Protein AF-A0AAJ5EGS6-F1 (afdb_monomer_lite)

Structure (mmCIF, N/CA/C/O backbone):
data_AF-A0AAJ5EGS6-F1
#
_entry.id   AF-A0AAJ5EGS6-F1
#
loop_
_atom_site.group_PDB
_atom_site.id
_atom_site.type_symbol
_atom_site.label_atom_id
_atom_site.label_alt_id
_atom_site.label_comp_id
_atom_site.label_asym_id
_atom_site.label_entity_id
_atom_site.label_seq_id
_atom_site.pdbx_PDB_ins_code
_atom_site.Cartn_x
_atom_site.Cartn_y
_atom_site.Cartn_z
_atom_site.occupancy
_atom_site.B_iso_or_equiv
_atom_site.auth_seq_id
_atom_site.auth_comp_id
_atom_site.auth_asym_id
_atom_site.auth_atom_id
_atom_site.pdbx_PDB_model_num
ATOM 1 N N . MET A 1 1 ? 15.854 13.338 5.837 1.00 69.62 1 MET A N 1
ATOM 2 C CA . MET A 1 1 ? 15.035 12.174 6.251 1.00 69.62 1 MET A CA 1
ATOM 3 C C . MET A 1 1 ? 13.569 12.561 6.072 1.00 69.62 1 MET A C 1
ATOM 5 O O . MET A 1 1 ? 13.239 13.673 6.460 1.00 69.62 1 MET A O 1
ATOM 9 N N . MET A 1 2 ? 12.729 11.740 5.426 1.00 85.25 2 MET A N 1
ATOM 10 C CA . MET A 1 2 ? 11.315 12.098 5.184 1.00 85.25 2 MET A CA 1
ATOM 11 C C . MET A 1 2 ? 10.509 12.094 6.485 1.00 85.25 2 MET A C 1
ATOM 13 O O . MET A 1 2 ? 10.638 11.163 7.284 1.00 85.25 2 MET A O 1
ATOM 17 N N . ASN A 1 3 ? 9.626 13.072 6.667 1.00 93.56 3 ASN A N 1
ATOM 18 C CA . ASN A 1 3 ? 8.685 13.087 7.789 1.00 93.56 3 ASN A CA 1
ATOM 19 C C . ASN A 1 3 ? 7.504 12.117 7.566 1.00 93.56 3 ASN A C 1
ATOM 21 O O . ASN A 1 3 ? 7.264 11.636 6.457 1.00 93.56 3 ASN A O 1
ATOM 25 N N . ASP A 1 4 ? 6.726 11.847 8.616 1.00 93.06 4 ASP A N 1
ATOM 26 C CA . ASP A 1 4 ? 5.571 10.937 8.563 1.00 93.06 4 ASP A CA 1
ATOM 27 C C . ASP A 1 4 ? 4.559 11.284 7.464 1.00 93.06 4 ASP A C 1
ATOM 29 O O . ASP A 1 4 ? 4.000 10.401 6.814 1.00 93.06 4 ASP A O 1
ATOM 33 N N . LYS A 1 5 ? 4.298 12.576 7.242 1.00 93.56 5 LYS A N 1
ATOM 34 C CA . LYS A 1 5 ? 3.311 13.035 6.256 1.00 93.56 5 LYS A CA 1
ATOM 35 C C . LYS A 1 5 ? 3.783 12.740 4.834 1.00 93.56 5 LYS A C 1
ATOM 37 O O . LYS A 1 5 ? 2.980 12.332 3.994 1.00 93.56 5 LYS A O 1
ATOM 42 N N . GLU A 1 6 ? 5.067 12.930 4.565 1.00 94.38 6 GLU A N 1
ATOM 43 C CA . GLU A 1 6 ? 5.706 12.579 3.295 1.00 94.38 6 GLU A CA 1
ATOM 44 C C . GLU A 1 6 ? 5.696 11.070 3.071 1.00 94.38 6 GLU A C 1
ATOM 46 O O . GLU A 1 6 ? 5.301 10.618 1.997 1.00 94.38 6 GLU A O 1
ATOM 51 N N . GLN A 1 7 ? 6.018 10.289 4.103 1.00 95.44 7 GLN A N 1
ATOM 52 C CA . GLN A 1 7 ? 5.979 8.829 4.046 1.00 95.44 7 GLN A CA 1
ATOM 53 C C . GLN A 1 7 ? 4.568 8.301 3.755 1.00 95.44 7 GLN A C 1
ATOM 55 O O . GLN A 1 7 ? 4.385 7.481 2.857 1.00 95.44 7 GLN A O 1
ATOM 60 N N . VAL A 1 8 ? 3.540 8.826 4.428 1.00 95.75 8 VAL A N 1
ATOM 61 C CA . VAL A 1 8 ? 2.138 8.452 4.170 1.00 95.75 8 VAL A CA 1
ATOM 62 C C . VAL A 1 8 ? 1.714 8.798 2.741 1.00 95.75 8 VAL A C 1
ATOM 64 O O . VAL A 1 8 ? 1.006 8.011 2.101 1.00 95.75 8 VAL A O 1
ATOM 67 N N . ARG A 1 9 ? 2.136 9.957 2.218 1.00 93.94 9 ARG A N 1
ATOM 68 C CA . ARG A 1 9 ? 1.866 10.361 0.827 1.00 93.94 9 ARG A CA 1
ATOM 69 C C . ARG A 1 9 ? 2.549 9.427 -0.168 1.00 93.94 9 ARG A C 1
ATOM 71 O O . ARG A 1 9 ? 1.881 8.949 -1.084 1.00 93.94 9 ARG A O 1
ATOM 78 N N . LEU A 1 10 ? 3.832 9.133 0.042 1.00 93.94 10 LEU A N 1
ATOM 79 C CA . LEU A 1 10 ? 4.610 8.213 -0.785 1.00 93.94 10 LEU A CA 1
ATOM 80 C C . LEU A 1 10 ? 3.976 6.818 -0.802 1.00 93.94 10 LEU A C 1
ATOM 82 O O . LEU A 1 10 ? 3.667 6.303 -1.875 1.00 93.94 10 LEU A O 1
ATOM 86 N N . ALA A 1 11 ? 3.697 6.245 0.373 1.00 96.00 11 ALA A N 1
ATOM 87 C CA . ALA A 1 11 ? 3.032 4.951 0.488 1.00 96.00 11 ALA A CA 1
ATOM 88 C C . ALA A 1 11 ? 1.697 4.942 -0.258 1.00 96.00 11 ALA A C 1
ATOM 90 O O . ALA A 1 11 ? 1.450 4.051 -1.060 1.00 96.00 11 ALA A O 1
ATOM 91 N N . THR A 1 12 ? 0.852 5.956 -0.051 1.00 93.88 12 THR A N 1
ATOM 92 C CA . THR A 1 12 ? -0.461 6.039 -0.712 1.00 93.88 12 THR A CA 1
ATOM 93 C C . THR A 1 12 ? -0.329 6.069 -2.234 1.00 93.88 12 THR A C 1
ATOM 95 O O . THR A 1 12 ? -1.096 5.407 -2.928 1.00 93.88 12 THR A O 1
ATOM 98 N N . PHE A 1 13 ? 0.635 6.821 -2.763 1.00 90.81 13 PHE A N 1
ATOM 99 C CA . PHE A 1 13 ? 0.882 6.900 -4.201 1.00 90.81 13 PHE A CA 1
ATOM 100 C C . PHE A 1 13 ? 1.311 5.555 -4.794 1.00 90.81 13 PHE A C 1
ATOM 102 O O . PHE A 1 13 ? 0.824 5.169 -5.854 1.00 90.81 13 PHE A O 1
ATOM 109 N N . ILE A 1 14 ? 2.196 4.836 -4.104 1.00 92.56 14 ILE A N 1
ATOM 110 C CA . ILE A 1 14 ? 2.719 3.552 -4.575 1.00 92.56 14 ILE A CA 1
ATOM 111 C C . ILE A 1 14 ? 1.667 2.444 -4.418 1.00 92.56 14 ILE A C 1
ATOM 113 O O . ILE A 1 14 ? 1.425 1.700 -5.364 1.00 92.56 14 ILE A O 1
ATOM 117 N N . LEU A 1 15 ? 1.003 2.352 -3.261 1.00 95.19 15 LEU A N 1
ATOM 118 C CA . LEU A 1 15 ? 0.010 1.312 -2.953 1.00 95.19 15 LEU A CA 1
ATOM 119 C C . LEU A 1 15 ? -1.172 1.315 -3.924 1.00 95.19 15 LEU A C 1
ATOM 121 O O . LEU A 1 15 ? -1.690 0.257 -4.262 1.00 95.19 15 LEU A O 1
ATOM 125 N N . ARG A 1 16 ? -1.552 2.480 -4.456 1.00 92.06 16 ARG A N 1
ATOM 126 C CA . ARG A 1 16 ? -2.594 2.593 -5.492 1.00 92.06 16 ARG A CA 1
ATOM 127 C C . ARG A 1 16 ? -2.252 1.903 -6.817 1.00 92.06 16 ARG A C 1
ATOM 129 O O . ARG A 1 16 ? -3.102 1.858 -7.699 1.00 92.06 16 ARG A O 1
ATOM 136 N N . ARG A 1 17 ? -1.029 1.396 -6.980 1.00 90.25 17 ARG A N 1
ATOM 137 C CA . ARG A 1 17 ? -0.574 0.652 -8.164 1.00 90.25 17 ARG A CA 1
ATOM 138 C C . ARG A 1 17 ? -0.448 -0.841 -7.922 1.00 90.25 17 ARG A C 1
ATOM 140 O O . ARG A 1 17 ? 0.035 -1.537 -8.808 1.00 90.25 17 ARG A O 1
ATOM 147 N N . TRP A 1 18 ? -0.843 -1.332 -6.748 1.00 92.94 18 TRP A N 1
ATOM 148 C CA . TRP A 1 18 ? -0.621 -2.723 -6.363 1.00 92.94 18 TRP A CA 1
ATOM 149 C C . TRP A 1 18 ? -1.085 -3.695 -7.447 1.00 92.94 18 TRP A C 1
ATOM 151 O O . TRP A 1 18 ? -0.271 -4.444 -7.986 1.00 92.94 18 TRP A O 1
ATOM 161 N N . GLN A 1 19 ? -2.363 -3.644 -7.823 1.00 89.38 19 GLN A N 1
ATOM 162 C CA . GLN A 1 19 ? -2.903 -4.587 -8.799 1.00 89.38 19 GLN A CA 1
ATOM 163 C C . GLN A 1 19 ? -2.300 -4.389 -10.198 1.00 89.38 19 GLN A C 1
ATOM 165 O O . GLN A 1 19 ? -2.047 -5.362 -10.900 1.00 89.38 19 GLN A O 1
ATOM 170 N N . PHE A 1 20 ? -1.975 -3.149 -10.587 1.00 87.56 20 PHE A N 1
ATOM 171 C CA . PHE A 1 20 ? -1.246 -2.895 -11.832 1.00 87.56 20 PHE A CA 1
ATOM 172 C C . PHE A 1 20 ? 0.115 -3.600 -11.844 1.00 87.56 20 PHE A C 1
ATOM 174 O O . PHE A 1 20 ? 0.447 -4.272 -12.821 1.00 87.56 20 PHE A O 1
ATOM 181 N N . TYR A 1 21 ? 0.898 -3.471 -10.770 1.00 89.94 21 TYR A N 1
ATOM 182 C CA . TYR A 1 21 ? 2.187 -4.147 -10.654 1.00 89.94 21 TYR A CA 1
ATOM 183 C C . TYR A 1 21 ? 2.027 -5.663 -10.720 1.00 89.94 21 TYR A C 1
ATOM 185 O O . TYR A 1 21 ? 2.751 -6.302 -11.477 1.00 89.94 21 TYR A O 1
ATOM 193 N N . GLU A 1 22 ? 1.058 -6.228 -10.006 1.00 90.06 22 GLU A N 1
ATOM 194 C CA . GLU A 1 22 ? 0.820 -7.673 -9.994 1.00 90.06 22 GLU A CA 1
ATOM 195 C C . GLU A 1 22 ? 0.476 -8.217 -11.387 1.00 90.06 22 GLU A C 1
ATOM 197 O O . GLU A 1 22 ? 1.084 -9.184 -11.845 1.00 90.06 22 GLU A O 1
ATOM 202 N N . LEU A 1 23 ? -0.427 -7.547 -12.107 1.00 85.44 23 LEU A N 1
ATOM 203 C CA . LEU A 1 23 ? -0.880 -7.981 -13.431 1.00 85.44 23 LEU A CA 1
ATOM 204 C C . LEU A 1 23 ? 0.175 -7.792 -14.535 1.00 85.44 23 LEU A C 1
ATOM 206 O O . LEU A 1 23 ? 0.126 -8.478 -15.562 1.00 85.44 23 LEU A O 1
ATOM 210 N N . ASN A 1 24 ? 1.118 -6.858 -14.356 1.00 83.31 24 ASN A N 1
ATOM 211 C CA . ASN A 1 24 ? 1.979 -6.394 -15.447 1.00 83.31 24 ASN A CA 1
ATOM 212 C C . ASN A 1 24 ? 3.482 -6.577 -15.229 1.00 83.31 24 ASN A C 1
ATOM 214 O O . ASN A 1 24 ? 4.218 -6.435 -16.204 1.00 83.31 24 ASN A O 1
ATOM 218 N N . ILE A 1 25 ? 3.974 -6.908 -14.029 1.00 85.88 25 ILE A N 1
ATOM 219 C CA . ILE A 1 25 ? 5.422 -6.947 -13.723 1.00 85.88 25 ILE A CA 1
ATOM 220 C C . ILE A 1 25 ? 6.247 -7.764 -14.732 1.00 85.88 25 ILE A C 1
ATOM 222 O O . ILE A 1 25 ? 7.338 -7.348 -15.127 1.00 85.88 25 ILE A O 1
ATOM 226 N N . ASN A 1 26 ? 5.701 -8.877 -15.227 1.00 83.12 26 ASN A N 1
ATOM 227 C CA . ASN A 1 26 ? 6.364 -9.745 -16.206 1.00 83.12 26 ASN A CA 1
ATOM 228 C C . ASN A 1 26 ? 6.340 -9.189 -17.642 1.00 83.12 26 ASN A C 1
ATOM 230 O O . ASN A 1 26 ? 7.165 -9.575 -18.464 1.00 83.12 26 ASN A O 1
ATOM 234 N N . LYS A 1 27 ? 5.421 -8.266 -17.944 1.00 81.94 27 LYS A N 1
ATOM 235 C CA . LYS A 1 27 ? 5.247 -7.620 -19.256 1.00 81.94 27 LYS A CA 1
ATOM 236 C C . LYS A 1 27 ? 5.953 -6.259 -19.346 1.00 81.94 27 LYS A C 1
ATOM 238 O O . LYS A 1 27 ? 6.060 -5.690 -20.433 1.00 81.94 27 LYS A O 1
ATOM 243 N N . MET A 1 28 ? 6.432 -5.715 -18.222 1.00 81.19 28 MET A N 1
ATOM 244 C CA . MET A 1 28 ? 7.111 -4.417 -18.175 1.00 81.19 28 MET A CA 1
ATOM 245 C C . MET A 1 28 ? 8.455 -4.461 -18.909 1.00 81.19 28 MET A C 1
ATOM 247 O O . MET A 1 28 ? 9.412 -5.076 -18.443 1.00 81.19 28 MET A O 1
ATOM 251 N N . LYS A 1 29 ? 8.540 -3.738 -20.032 1.00 79.31 29 LYS A N 1
ATOM 252 C CA . LYS A 1 29 ? 9.786 -3.567 -20.802 1.00 79.31 29 LYS A CA 1
ATOM 253 C C . LYS A 1 29 ? 10.715 -2.502 -20.213 1.00 79.31 29 LYS A C 1
ATOM 255 O O . LYS A 1 29 ? 11.921 -2.542 -20.419 1.00 79.31 29 LYS A O 1
ATOM 260 N N . ASN A 1 30 ? 10.159 -1.530 -19.490 1.00 82.50 30 ASN A N 1
ATOM 261 C CA . ASN A 1 30 ? 10.938 -0.460 -18.883 1.00 82.50 30 ASN A CA 1
ATOM 262 C C . ASN A 1 30 ? 11.567 -0.941 -17.562 1.00 82.50 30 ASN A C 1
ATOM 264 O O . ASN A 1 30 ? 10.858 -1.204 -16.588 1.00 82.50 30 ASN A O 1
ATOM 268 N N . ASN A 1 31 ? 12.902 -1.005 -17.520 1.00 84.06 31 ASN A N 1
ATOM 269 C CA . ASN A 1 31 ? 13.659 -1.473 -16.353 1.00 84.06 31 ASN A CA 1
ATOM 270 C C . ASN A 1 31 ? 13.418 -0.639 -15.088 1.00 84.06 31 ASN A C 1
ATOM 272 O O . ASN A 1 31 ? 13.421 -1.190 -13.990 1.00 84.06 31 ASN A O 1
ATOM 276 N N . PHE A 1 32 ? 13.190 0.670 -15.218 1.00 85.06 32 PHE A N 1
ATOM 277 C CA . PHE A 1 32 ? 12.894 1.529 -14.074 1.00 85.06 32 PHE A CA 1
ATOM 278 C C . PHE A 1 32 ? 11.542 1.169 -13.448 1.00 85.06 32 PHE A C 1
ATOM 280 O O . PHE A 1 32 ? 11.471 0.959 -12.239 1.00 85.06 32 PHE A O 1
ATOM 287 N N . HIS A 1 33 ? 10.491 1.012 -14.256 1.00 82.94 33 HIS A N 1
ATOM 288 C CA . HIS A 1 33 ? 9.173 0.613 -13.752 1.00 82.94 33 HIS A CA 1
ATOM 289 C C . HIS A 1 33 ? 9.153 -0.819 -13.218 1.00 82.94 33 HIS A C 1
ATOM 291 O O . HIS A 1 33 ? 8.584 -1.062 -12.154 1.00 82.94 33 HIS A O 1
ATOM 297 N N . LYS A 1 34 ? 9.835 -1.752 -13.895 1.00 86.81 34 LYS A N 1
ATOM 298 C CA . LYS A 1 34 ? 9.980 -3.129 -13.406 1.00 86.81 34 LYS A CA 1
ATOM 299 C C . LYS A 1 34 ? 10.665 -3.155 -12.042 1.00 86.81 34 LYS A C 1
ATOM 301 O O . LYS A 1 34 ? 10.204 -3.836 -11.133 1.00 86.81 34 LYS A O 1
ATOM 306 N N . TRP A 1 35 ? 11.719 -2.363 -11.870 1.00 88.50 35 TRP A N 1
ATOM 307 C CA . TRP A 1 35 ? 12.398 -2.234 -10.588 1.00 88.50 35 TRP A CA 1
ATOM 308 C C . TRP A 1 35 ? 11.499 -1.610 -9.510 1.00 88.50 35 TRP A C 1
ATOM 310 O O . TRP A 1 35 ? 11.445 -2.143 -8.409 1.00 88.50 35 TRP A O 1
ATOM 320 N N . GLN A 1 36 ? 10.714 -0.569 -9.818 1.00 89.94 36 GLN A N 1
ATOM 321 C CA . GLN A 1 36 ? 9.731 -0.017 -8.868 1.00 89.94 36 GLN A CA 1
ATOM 322 C C . GLN A 1 36 ? 8.707 -1.068 -8.408 1.00 89.94 36 GLN A C 1
ATOM 324 O O . GLN A 1 36 ? 8.376 -1.115 -7.223 1.00 89.94 36 GLN A O 1
ATOM 329 N N . ALA A 1 37 ? 8.231 -1.923 -9.318 1.00 91.25 37 ALA A N 1
ATOM 330 C CA . ALA A 1 37 ? 7.322 -3.021 -8.991 1.00 91.25 37 ALA A CA 1
ATOM 331 C C . ALA A 1 37 ? 8.001 -4.098 -8.122 1.00 91.25 37 ALA A C 1
ATOM 333 O O . ALA A 1 37 ? 7.416 -4.564 -7.149 1.00 91.25 37 ALA A O 1
ATOM 334 N N . ILE A 1 38 ? 9.256 -4.460 -8.409 1.00 93.50 38 ILE A N 1
ATOM 335 C CA . ILE A 1 38 ? 10.021 -5.402 -7.573 1.00 93.50 38 ILE A CA 1
ATOM 336 C C . ILE A 1 38 ? 10.227 -4.828 -6.165 1.00 93.50 38 ILE A C 1
ATOM 338 O O . ILE A 1 38 ? 9.957 -5.510 -5.178 1.00 93.50 38 ILE A O 1
ATOM 342 N N . THR A 1 39 ? 10.665 -3.572 -6.057 1.00 94.94 39 THR A N 1
ATOM 343 C CA . THR A 1 39 ? 10.847 -2.877 -4.773 1.00 94.94 39 THR A CA 1
ATOM 344 C C . THR A 1 39 ? 9.533 -2.804 -3.998 1.00 94.94 39 THR A C 1
ATOM 346 O O . THR A 1 39 ? 9.529 -3.020 -2.790 1.00 94.94 39 THR A O 1
ATOM 349 N N . PHE A 1 40 ? 8.408 -2.570 -4.681 1.00 96.12 40 PHE A N 1
ATOM 350 C CA . PHE A 1 40 ? 7.079 -2.615 -4.076 1.00 96.12 40 PHE A CA 1
ATOM 351 C C . PHE A 1 40 ? 6.790 -3.961 -3.400 1.00 96.12 40 PHE A C 1
ATOM 353 O O . PHE A 1 40 ? 6.459 -3.983 -2.215 1.00 96.12 40 PHE A O 1
ATOM 360 N N . PHE A 1 41 ? 6.955 -5.077 -4.117 1.00 96.31 41 PHE A N 1
ATOM 361 C CA . PHE A 1 41 ? 6.677 -6.403 -3.559 1.00 96.31 41 PHE A CA 1
ATOM 362 C C . PHE A 1 41 ? 7.677 -6.809 -2.473 1.00 96.31 41 PHE A C 1
ATOM 364 O O . PHE A 1 41 ? 7.263 -7.371 -1.463 1.00 96.31 41 PHE A O 1
ATOM 371 N N . ARG A 1 42 ? 8.961 -6.454 -2.613 1.00 96.50 42 ARG A N 1
ATOM 372 C CA . ARG A 1 42 ? 9.962 -6.644 -1.546 1.00 96.50 42 ARG A CA 1
ATOM 373 C C . ARG A 1 42 ? 9.595 -5.863 -0.282 1.00 96.50 42 ARG A C 1
ATOM 375 O O . ARG A 1 42 ? 9.720 -6.391 0.811 1.00 96.50 42 ARG A O 1
ATOM 382 N N . ALA A 1 43 ? 9.113 -4.627 -0.415 1.00 97.25 43 ALA A N 1
ATOM 383 C CA . ALA A 1 43 ? 8.672 -3.838 0.733 1.00 97.25 43 ALA A CA 1
ATOM 384 C C . ALA A 1 43 ? 7.405 -4.412 1.391 1.00 97.25 43 ALA A C 1
ATOM 386 O O . ALA A 1 43 ? 7.282 -4.349 2.610 1.00 97.25 43 ALA A O 1
ATOM 387 N N . LEU A 1 44 ? 6.477 -4.983 0.610 1.00 96.88 44 LEU A N 1
ATOM 388 C CA . LEU A 1 44 ? 5.292 -5.661 1.150 1.00 96.88 44 LEU A CA 1
ATOM 389 C C . LEU A 1 44 ? 5.636 -6.938 1.931 1.00 96.88 44 LEU A C 1
ATOM 391 O O . LEU A 1 44 ? 4.954 -7.232 2.904 1.00 96.88 44 LEU A O 1
ATOM 395 N N . GLN A 1 45 ? 6.671 -7.682 1.526 1.00 96.56 45 GLN A N 1
ATOM 396 C CA . GLN A 1 45 ? 7.090 -8.931 2.186 1.00 96.56 45 GLN A CA 1
ATOM 397 C C . GLN A 1 45 ? 7.579 -8.744 3.631 1.00 96.56 45 GLN A C 1
ATOM 399 O O . GLN A 1 45 ? 7.596 -9.701 4.393 1.00 96.56 45 GLN A O 1
ATOM 404 N N . GLU A 1 46 ? 7.970 -7.526 4.000 1.00 95.31 46 GLU A N 1
ATOM 405 C CA . GLU A 1 46 ? 8.502 -7.174 5.327 1.00 95.31 46 GLU A CA 1
ATOM 406 C C . GLU A 1 46 ? 7.393 -6.734 6.301 1.00 95.31 46 GLU A C 1
ATOM 408 O O . GLU A 1 46 ? 7.650 -6.369 7.452 1.00 95.31 46 GLU A O 1
ATOM 413 N N . LEU A 1 47 ? 6.149 -6.693 5.821 1.00 97.19 47 LEU A N 1
ATOM 414 C CA . LEU A 1 47 ? 4.973 -6.419 6.630 1.00 97.19 47 LEU A CA 1
ATOM 415 C C . LEU A 1 47 ? 4.384 -7.726 7.161 1.00 97.19 47 LEU A C 1
ATOM 417 O O . LEU A 1 47 ? 4.464 -8.778 6.526 1.00 97.19 47 LEU A O 1
ATOM 421 N N . GLU A 1 48 ? 3.742 -7.644 8.319 1.00 97.81 48 GLU A N 1
ATOM 422 C CA . GLU A 1 48 ? 2.986 -8.758 8.878 1.00 97.81 48 GLU A CA 1
ATOM 423 C C . GLU A 1 48 ? 1.760 -9.055 8.007 1.00 97.81 48 GLU A C 1
ATOM 425 O O . GLU A 1 48 ? 1.236 -8.192 7.291 1.00 97.81 48 GLU A O 1
ATOM 430 N N . LYS A 1 49 ? 1.264 -10.292 8.075 1.00 97.06 49 LYS A N 1
ATOM 431 C CA . LYS A 1 49 ? 0.148 -10.753 7.241 1.00 97.06 49 LYS A CA 1
ATOM 432 C C . LYS A 1 49 ? -1.092 -9.872 7.419 1.00 97.06 49 LYS A C 1
ATOM 434 O O . LYS A 1 49 ? -1.782 -9.558 6.446 1.00 97.06 49 LYS A O 1
ATOM 439 N N . GLU A 1 50 ? -1.365 -9.456 8.645 1.00 96.94 50 GLU A N 1
ATOM 440 C CA . GLU A 1 50 ? -2.493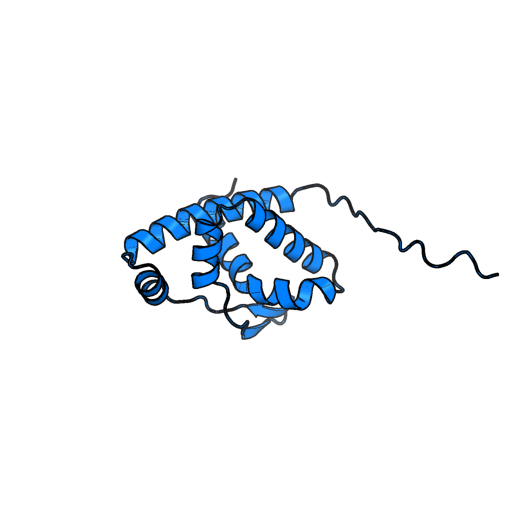 -8.616 9.035 1.00 96.94 50 GLU A CA 1
ATOM 441 C C . GLU A 1 50 ? -2.354 -7.204 8.449 1.00 96.94 50 GLU A C 1
ATOM 443 O O . GLU A 1 50 ? -3.330 -6.643 7.943 1.00 96.94 50 GLU A O 1
ATOM 448 N N . GLU A 1 51 ? -1.134 -6.661 8.430 1.00 98.12 51 GLU A N 1
ATOM 449 C CA . GLU A 1 51 ? -0.821 -5.361 7.831 1.00 98.12 51 GLU A CA 1
ATOM 450 C C . GLU A 1 51 ? -1.041 -5.391 6.312 1.00 98.12 51 GLU A C 1
ATOM 452 O O . GLU A 1 51 ? -1.734 -4.528 5.762 1.00 98.12 51 GLU A O 1
ATOM 457 N N . VAL A 1 52 ? -0.516 -6.419 5.633 1.00 97.62 52 VAL A N 1
ATOM 458 C CA . VAL A 1 52 ? -0.728 -6.642 4.191 1.00 97.62 52 VAL A CA 1
ATOM 459 C C . VAL A 1 52 ? -2.218 -6.799 3.893 1.00 97.62 52 VAL A C 1
ATOM 461 O O . VAL A 1 52 ? -2.729 -6.196 2.949 1.00 97.62 52 VAL A O 1
ATOM 464 N N . SER A 1 53 ? -2.941 -7.552 4.724 1.00 97.19 53 SER A N 1
ATOM 465 C CA . SER A 1 53 ? -4.383 -7.765 4.588 1.00 97.19 53 SER A CA 1
ATOM 466 C C . SER A 1 53 ? -5.175 -6.457 4.713 1.00 97.19 53 SER A C 1
ATOM 468 O O . SER A 1 53 ? -6.111 -6.221 3.944 1.00 97.19 53 SER A O 1
ATOM 470 N N . LEU A 1 54 ? -4.810 -5.573 5.646 1.00 97.31 54 LEU A N 1
ATOM 471 C CA . LEU A 1 54 ? -5.457 -4.268 5.797 1.00 97.31 54 LEU A CA 1
ATOM 472 C C . LEU A 1 54 ? -5.151 -3.338 4.613 1.00 97.31 54 LEU A C 1
ATOM 474 O O . LEU A 1 54 ? -6.053 -2.674 4.095 1.00 97.31 54 LEU A O 1
ATOM 478 N N . LEU A 1 55 ? -3.903 -3.324 4.136 1.00 97.25 55 LEU A N 1
ATOM 479 C CA . LEU A 1 55 ? -3.531 -2.570 2.938 1.00 97.25 55 LEU A CA 1
ATOM 480 C C . LEU A 1 55 ? -4.259 -3.082 1.690 1.00 97.25 55 LEU A C 1
ATOM 482 O O . LEU A 1 55 ? -4.686 -2.266 0.874 1.00 97.25 55 LEU A O 1
ATOM 486 N N . ALA A 1 56 ? -4.428 -4.397 1.548 1.00 96.12 56 ALA A N 1
ATOM 487 C CA . ALA A 1 56 ? -5.132 -4.996 0.419 1.00 96.12 56 ALA A CA 1
ATOM 488 C C . ALA A 1 56 ? -6.606 -4.569 0.395 1.00 96.12 56 ALA A C 1
ATOM 490 O O . ALA A 1 56 ? -7.076 -4.090 -0.634 1.00 96.12 56 ALA A O 1
ATOM 491 N N . ARG A 1 57 ? -7.313 -4.611 1.535 1.00 95.38 57 ARG A N 1
ATOM 492 C CA . ARG A 1 57 ? -8.697 -4.093 1.633 1.00 95.38 57 ARG A CA 1
ATOM 493 C C . ARG A 1 57 ? -8.806 -2.634 1.178 1.00 95.38 57 ARG A C 1
ATOM 495 O O . ARG A 1 57 ? -9.770 -2.259 0.515 1.00 95.38 57 ARG A O 1
ATOM 502 N N . MET A 1 58 ? -7.794 -1.826 1.497 1.00 95.69 58 MET A N 1
ATOM 503 C CA . MET A 1 58 ? -7.757 -0.406 1.155 1.00 95.69 58 MET A CA 1
ATOM 504 C C . MET A 1 58 ? -7.368 -0.131 -0.309 1.00 95.69 58 MET A C 1
ATOM 506 O O . MET A 1 58 ? -7.909 0.793 -0.915 1.00 95.69 58 MET A O 1
ATOM 510 N N . TYR A 1 59 ? -6.415 -0.873 -0.881 1.00 94.44 59 TYR A N 1
ATOM 511 C CA . TYR A 1 59 ? -5.730 -0.488 -2.128 1.00 94.44 59 TYR A CA 1
ATOM 512 C C . TYR A 1 59 ? -5.724 -1.545 -3.235 1.00 94.44 59 TYR A C 1
ATOM 514 O O . TYR A 1 59 ? -5.439 -1.206 -4.384 1.00 94.44 59 TYR A O 1
ATOM 522 N N . TYR A 1 60 ? -6.047 -2.800 -2.936 1.00 91.44 60 TYR A N 1
ATOM 523 C CA . TYR A 1 60 ? -6.134 -3.859 -3.938 1.00 91.44 60 TYR A CA 1
ATOM 524 C C . TYR A 1 60 ? -7.512 -3.817 -4.615 1.00 91.44 60 TYR A C 1
ATOM 526 O O . TYR A 1 60 ? -8.448 -4.539 -4.275 1.00 91.44 60 TYR A O 1
ATOM 534 N N . LYS A 1 61 ? -7.649 -2.866 -5.539 1.00 83.81 61 LYS A N 1
ATOM 535 C CA . LYS A 1 61 ? -8.856 -2.583 -6.322 1.00 83.81 61 LYS A CA 1
ATOM 536 C C . LYS A 1 61 ? -8.479 -2.477 -7.793 1.00 83.81 61 LYS A C 1
ATOM 538 O O . LYS A 1 61 ? -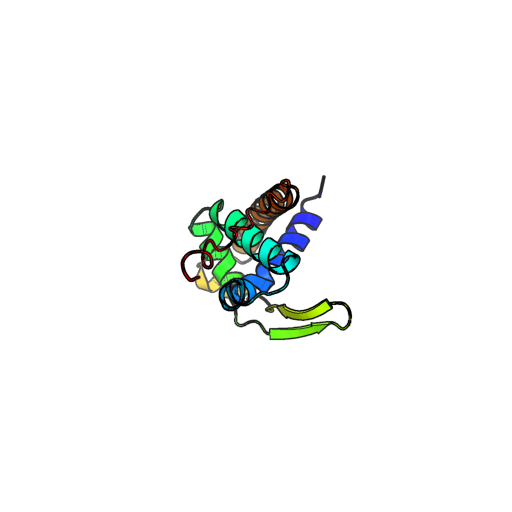7.372 -2.015 -8.082 1.00 83.81 61 LYS A O 1
ATOM 543 N N . SER A 1 62 ? -9.438 -2.803 -8.669 1.00 73.12 62 SER A N 1
ATOM 544 C CA . SER A 1 62 ? -9.298 -2.690 -10.126 1.00 73.12 62 SER A CA 1
ATOM 545 C C . SER A 1 62 ? -8.632 -1.365 -10.495 1.00 73.12 62 SER A C 1
ATOM 547 O O . SER A 1 62 ? -9.152 -0.309 -10.109 1.00 73.12 62 SER A O 1
ATOM 549 N N . PRO A 1 63 ? -7.473 -1.384 -11.182 1.00 69.25 63 PRO A N 1
ATOM 550 C CA . PRO A 1 63 ? -6.811 -0.155 -11.570 1.00 69.25 63 PRO A CA 1
ATOM 551 C C . PRO A 1 63 ? -7.731 0.629 -12.503 1.00 69.25 63 PRO A C 1
ATOM 553 O O . PRO A 1 63 ? -8.316 0.072 -13.430 1.00 69.25 63 PRO A O 1
ATOM 556 N N . THR A 1 64 ? -7.852 1.932 -12.271 1.00 68.38 64 THR A N 1
ATOM 557 C CA . THR A 1 64 ? -8.436 2.838 -13.251 1.00 68.38 64 THR A CA 1
ATOM 558 C C . THR A 1 64 ? -7.303 3.499 -14.022 1.00 68.38 64 THR A C 1
ATOM 560 O O . THR A 1 64 ? -6.276 3.909 -13.471 1.00 68.38 64 THR A O 1
ATOM 563 N N . GLN A 1 65 ? -7.454 3.567 -15.340 1.00 63.09 65 GLN A N 1
ATOM 564 C CA . GLN A 1 65 ? -6.449 4.191 -16.183 1.00 63.09 65 GLN A CA 1
ATOM 565 C C . GLN A 1 65 ? -6.593 5.710 -16.066 1.00 63.09 65 GLN A C 1
ATOM 567 O O . GLN A 1 65 ? -7.595 6.285 -16.486 1.00 63.09 65 GLN A O 1
ATOM 572 N N . LEU A 1 66 ? -5.595 6.370 -15.483 1.00 56.69 66 LEU A N 1
ATOM 573 C CA . LEU A 1 66 ? -5.466 7.819 -15.537 1.00 56.69 66 LEU A CA 1
ATOM 574 C C . LEU A 1 66 ? -4.332 8.148 -16.505 1.00 56.69 66 LEU A C 1
ATOM 576 O O . LEU A 1 66 ? -3.165 7.814 -16.288 1.00 56.69 66 LEU A O 1
ATOM 580 N N . TYR A 1 67 ? -4.671 8.794 -17.615 1.00 51.50 67 TYR A N 1
ATOM 581 C CA . TYR A 1 67 ? -3.666 9.219 -18.577 1.00 51.50 67 TYR A CA 1
ATOM 582 C C . TYR A 1 67 ? -2.908 10.442 -18.045 1.00 51.50 67 TYR A C 1
ATOM 584 O O . TYR A 1 67 ? -3.510 11.476 -17.756 1.00 51.50 67 TYR A O 1
ATOM 592 N N . ASN A 1 68 ? -1.579 10.341 -17.933 1.00 47.44 68 ASN A N 1
ATOM 593 C CA . ASN A 1 68 ? -0.708 11.473 -17.628 1.00 47.44 68 ASN A CA 1
ATOM 594 C C . ASN A 1 68 ? 0.278 11.690 -18.782 1.00 47.44 68 ASN A C 1
ATOM 596 O O . ASN A 1 68 ? 1.149 10.862 -19.043 1.00 47.44 68 ASN A O 1
ATOM 600 N N . LYS A 1 69 ? 0.175 12.849 -19.440 1.00 39.84 69 LYS A N 1
ATOM 601 C CA . LYS A 1 69 ? 0.969 13.203 -20.627 1.00 39.84 69 LYS A CA 1
ATOM 602 C C . LYS A 1 69 ? 2.491 13.127 -20.446 1.00 39.84 69 LYS A C 1
ATOM 604 O O . LYS A 1 69 ? 3.196 12.958 -21.429 1.00 39.84 69 LYS A O 1
ATOM 609 N N . TRP A 1 70 ? 3.003 13.265 -19.222 1.00 43.03 70 TRP A N 1
ATOM 610 C CA . TRP A 1 70 ? 4.447 13.301 -18.959 1.00 43.03 70 TRP A CA 1
ATOM 611 C C . TRP A 1 70 ? 5.071 11.926 -18.780 1.00 43.03 70 TRP A C 1
ATOM 613 O O . TRP A 1 70 ? 6.290 11.794 -18.811 1.00 43.03 70 TRP A O 1
ATOM 623 N N . TYR A 1 71 ? 4.246 10.910 -18.560 1.00 46.41 71 TYR A N 1
ATOM 624 C CA . TYR A 1 71 ? 4.743 9.634 -18.091 1.00 46.41 71 TYR A CA 1
ATOM 625 C C . TYR A 1 71 ? 4.141 8.420 -18.838 1.00 46.41 71 TYR A C 1
ATOM 627 O O . TYR A 1 71 ? 4.536 7.292 -18.551 1.00 46.41 71 TYR A O 1
ATOM 635 N N . SER A 1 72 ? 3.237 8.615 -19.810 1.00 55.28 72 SER A N 1
ATOM 636 C CA . SER A 1 72 ? 2.352 7.583 -20.411 1.00 55.28 72 SER A CA 1
ATOM 637 C C . SER A 1 72 ? 1.153 7.215 -19.510 1.00 55.28 72 SER A C 1
ATOM 639 O O . SER A 1 72 ? 0.843 7.934 -18.560 1.00 55.28 72 SER A O 1
ATOM 641 N N . ALA A 1 73 ? 0.404 6.147 -19.815 1.00 56.28 73 ALA A N 1
ATOM 642 C CA . ALA A 1 73 ? -0.729 5.719 -18.986 1.00 56.28 73 ALA A CA 1
ATOM 643 C C . ALA A 1 73 ? -0.274 5.330 -17.562 1.00 56.28 73 ALA A C 1
ATOM 645 O O . ALA A 1 73 ? 0.547 4.426 -17.409 1.00 56.28 73 ALA A O 1
ATOM 646 N N . PHE A 1 74 ? -0.820 5.984 -16.525 1.00 62.19 74 PHE A N 1
ATOM 647 C CA . PHE A 1 74 ? -0.667 5.551 -15.130 1.00 62.19 74 PHE A CA 1
ATOM 648 C C . PHE A 1 74 ? -1.935 4.848 -14.712 1.00 62.19 74 PHE A C 1
ATOM 650 O O . PHE A 1 74 ? -2.987 5.458 -14.546 1.00 62.19 74 PHE A O 1
ATOM 657 N N . GLU A 1 75 ? -1.817 3.552 -14.496 1.00 67.31 75 GLU A N 1
ATOM 658 C CA . GLU A 1 75 ? -2.870 2.795 -13.851 1.00 67.31 75 GLU A CA 1
ATOM 659 C C . GLU A 1 75 ? -2.759 2.996 -12.340 1.00 67.31 75 GLU A C 1
ATOM 661 O O . GLU A 1 75 ? -1.752 2.663 -11.709 1.00 67.31 75 GLU A O 1
ATOM 666 N N . THR A 1 76 ? -3.783 3.616 -11.759 1.00 73.44 76 THR A N 1
ATOM 667 C CA . THR A 1 76 ? -3.911 3.792 -10.309 1.00 73.44 76 THR A CA 1
ATOM 668 C C . THR A 1 76 ? -5.337 3.486 -9.907 1.00 73.44 76 THR A C 1
ATOM 670 O O . THR A 1 76 ? -6.245 3.748 -10.677 1.00 73.44 76 THR A O 1
ATOM 673 N N . CYS A 1 77 ? -5.577 3.002 -8.700 1.00 77.12 77 CYS A N 1
ATOM 674 C CA . CYS A 1 77 ? -6.934 2.907 -8.175 1.00 77.12 77 CYS A CA 1
ATOM 675 C C . CYS A 1 77 ? -7.245 4.085 -7.240 1.00 77.12 77 CYS A C 1
ATOM 677 O O . CYS A 1 77 ? -6.379 4.613 -6.526 1.00 77.12 77 CYS A O 1
ATOM 679 N N . LYS A 1 78 ? -8.520 4.483 -7.186 1.00 81.75 78 LYS A N 1
ATOM 680 C CA . LYS A 1 78 ? -9.048 5.107 -5.971 1.00 81.75 78 LYS A CA 1
ATOM 681 C C . LYS A 1 78 ? -9.215 3.969 -4.961 1.00 81.75 78 LYS A C 1
ATOM 683 O O . LYS A 1 78 ? -9.911 3.002 -5.245 1.00 81.75 78 LYS A O 1
ATOM 688 N N . GLY A 1 79 ? -8.520 4.059 -3.828 1.00 85.62 79 GLY A N 1
ATOM 689 C CA . GLY A 1 79 ? -8.678 3.081 -2.749 1.00 85.62 79 GLY A CA 1
ATOM 690 C C . GLY A 1 79 ? -10.102 3.082 -2.181 1.00 85.62 79 GLY A C 1
ATOM 691 O O . GLY A 1 79 ? -10.870 4.010 -2.452 1.00 85.62 79 GLY A O 1
ATOM 692 N N . ALA A 1 80 ? -10.416 2.066 -1.381 1.00 91.88 80 ALA A N 1
ATOM 693 C CA . ALA A 1 80 ? -11.651 1.989 -0.603 1.00 91.88 80 ALA A CA 1
ATOM 694 C C . ALA A 1 80 ? -11.816 3.208 0.323 1.00 91.88 80 ALA A C 1
ATOM 696 O O . ALA A 1 80 ? -10.845 3.919 0.625 1.00 91.88 80 ALA A O 1
ATOM 697 N N . SER A 1 81 ? -13.039 3.465 0.779 1.00 95.06 81 SER A N 1
ATOM 698 C CA . SER A 1 81 ? -13.263 4.445 1.847 1.00 95.06 81 SER A CA 1
ATOM 699 C C . SER A 1 81 ? -12.802 3.884 3.201 1.00 95.06 81 SER A C 1
ATOM 701 O O . SER A 1 81 ? -12.622 2.676 3.362 1.00 95.06 81 SER A O 1
ATOM 703 N N . LEU A 1 82 ? -12.569 4.752 4.193 1.00 95.56 82 LEU A N 1
ATOM 704 C CA . LEU A 1 82 ? -12.208 4.262 5.531 1.00 95.56 82 LEU A CA 1
ATOM 705 C C . LEU A 1 82 ? -13.400 3.575 6.200 1.00 95.56 82 LEU A C 1
ATOM 707 O O . LEU A 1 82 ? -13.202 2.664 6.994 1.00 95.56 82 LEU A O 1
ATOM 711 N N . GLU A 1 83 ? -14.608 4.013 5.864 1.00 97.25 83 GLU A N 1
ATOM 712 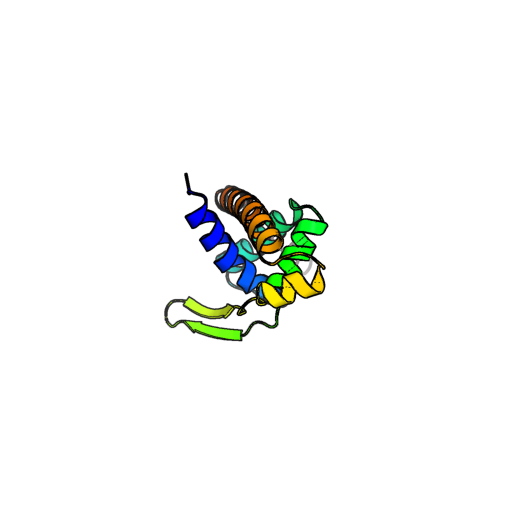C CA . GLU A 1 83 ? -15.884 3.478 6.317 1.00 97.25 83 GLU A CA 1
ATOM 713 C C . GLU A 1 83 ? -16.073 2.040 5.816 1.00 97.25 83 GLU A C 1
ATOM 715 O O . GLU A 1 83 ? -16.330 1.150 6.621 1.00 97.25 83 GLU A O 1
ATOM 720 N N . GLU A 1 84 ? -15.822 1.788 4.527 1.00 95.50 84 GLU A N 1
ATOM 721 C CA . GLU A 1 84 ? -15.868 0.442 3.935 1.00 95.50 84 GLU A CA 1
ATOM 722 C C . GLU A 1 84 ? -14.878 -0.512 4.621 1.00 95.50 84 GLU A C 1
ATOM 724 O O . GLU A 1 84 ? -15.202 -1.658 4.927 1.00 95.50 84 GLU A O 1
ATOM 729 N N . VAL A 1 85 ? -13.648 -0.054 4.874 1.00 96.25 85 VAL A N 1
ATOM 730 C CA . VAL A 1 85 ? -12.622 -0.889 5.521 1.00 96.25 85 VAL A CA 1
ATOM 731 C C . VAL A 1 85 ? -12.937 -1.109 7.004 1.00 96.25 85 VAL A C 1
ATOM 733 O O . VAL A 1 85 ? -12.692 -2.197 7.529 1.00 96.25 85 VAL A O 1
ATOM 736 N N . ALA A 1 86 ? -13.486 -0.103 7.686 1.00 97.19 86 ALA A N 1
ATOM 737 C CA . ALA A 1 86 ? -13.947 -0.197 9.069 1.00 97.19 86 ALA A CA 1
ATOM 738 C C . ALA A 1 86 ? -15.056 -1.246 9.217 1.00 97.19 86 ALA A C 1
ATOM 740 O O . ALA A 1 86 ? -14.931 -2.144 10.050 1.00 97.19 86 ALA A O 1
ATOM 741 N N . GLU A 1 87 ? -16.059 -1.209 8.339 1.00 96.69 87 GLU A N 1
ATOM 742 C CA . GLU A 1 87 ? -17.133 -2.202 8.275 1.00 96.69 87 GLU A CA 1
ATOM 743 C C . GLU A 1 87 ? -16.586 -3.621 8.050 1.00 96.69 87 GLU A C 1
ATOM 745 O O . GLU A 1 87 ? -16.865 -4.526 8.833 1.00 96.69 87 GLU A O 1
ATOM 750 N N . GLN A 1 88 ? -15.708 -3.810 7.058 1.00 94.88 88 GLN A N 1
ATOM 751 C CA . GLN A 1 88 ? -15.103 -5.117 6.747 1.00 94.88 88 GLN A CA 1
ATOM 752 C C . GLN A 1 88 ? -14.232 -5.697 7.867 1.00 94.88 88 GLN A C 1
ATOM 754 O O . GLN A 1 88 ? -13.965 -6.900 7.879 1.00 94.88 88 GLN A O 1
ATOM 759 N N . THR A 1 89 ? -13.710 -4.853 8.757 1.00 95.38 89 THR A N 1
ATOM 760 C CA . THR A 1 89 ? -12.802 -5.268 9.836 1.00 95.38 89 THR A CA 1
ATOM 761 C C . THR A 1 89 ? -13.468 -5.277 11.209 1.00 95.38 89 THR A C 1
ATOM 763 O O . THR A 1 89 ? -12.829 -5.697 12.172 1.00 95.38 89 THR A O 1
ATOM 766 N N . GLY A 1 90 ? -14.723 -4.824 11.318 1.00 96.50 90 GLY A N 1
ATOM 767 C CA . GLY A 1 90 ? -15.408 -4.644 12.601 1.00 96.50 90 GLY A CA 1
ATOM 768 C C . GLY A 1 90 ? -14.742 -3.598 13.505 1.00 96.50 90 GLY A C 1
ATOM 769 O O . GLY A 1 90 ? -14.896 -3.650 14.724 1.00 96.50 90 GLY A O 1
ATOM 770 N N . LYS A 1 91 ? -13.962 -2.673 12.931 1.00 96.44 91 LYS A N 1
ATOM 771 C CA . LYS A 1 91 ? -13.231 -1.624 13.659 1.00 96.44 91 LYS A CA 1
ATOM 772 C C . LYS A 1 91 ? -13.899 -0.272 13.470 1.00 96.44 91 LYS A C 1
ATOM 774 O O . LYS A 1 91 ? -14.659 -0.053 12.536 1.00 96.44 91 LYS A O 1
ATOM 779 N N . THR A 1 92 ? -13.553 0.688 14.319 1.00 98.12 92 THR A N 1
ATOM 780 C CA . THR A 1 92 ? -13.918 2.091 14.086 1.00 98.12 92 THR A CA 1
ATOM 781 C C . THR A 1 92 ? -13.044 2.719 12.996 1.00 98.12 92 THR A C 1
ATOM 783 O O . THR A 1 92 ? -11.871 2.371 12.832 1.00 98.12 92 THR A O 1
ATOM 786 N N . VAL A 1 93 ? -13.571 3.735 12.305 1.00 97.94 93 VAL A N 1
ATOM 787 C CA . VAL A 1 93 ? -12.815 4.531 11.316 1.00 97.94 93 VAL A CA 1
ATOM 788 C C . VAL A 1 93 ? -11.520 5.101 11.909 1.00 97.94 93 VAL A C 1
ATOM 790 O O . VAL A 1 93 ? -10.486 5.131 11.240 1.00 97.94 93 VAL A O 1
ATOM 793 N N . THR A 1 94 ? -11.544 5.529 13.175 1.00 98.12 94 THR A N 1
ATOM 794 C CA . THR A 1 94 ? -10.368 6.074 13.871 1.00 98.12 94 THR A CA 1
ATOM 795 C C . THR A 1 94 ? -9.277 5.022 14.064 1.00 98.12 94 THR A C 1
ATOM 797 O O . THR A 1 94 ? -8.107 5.315 13.807 1.00 98.12 94 THR A O 1
ATOM 800 N N . GLN A 1 95 ? -9.642 3.796 14.451 1.00 97.88 95 GLN A N 1
ATOM 801 C CA . GLN A 1 95 ? -8.692 2.686 14.586 1.00 97.88 95 GLN A CA 1
ATOM 802 C C . GLN A 1 95 ? -8.071 2.328 13.236 1.00 97.88 95 GLN A C 1
ATOM 804 O O . GLN A 1 95 ? -6.846 2.328 13.115 1.00 97.88 95 GLN A O 1
ATOM 809 N N . VAL A 1 96 ? -8.894 2.144 12.197 1.00 97.69 96 VAL A N 1
ATOM 810 C CA . VAL A 1 96 ? -8.409 1.851 10.836 1.00 97.69 96 VAL A CA 1
ATOM 811 C C . VAL A 1 96 ? -7.465 2.944 10.341 1.00 97.69 96 VAL A C 1
ATOM 813 O O . VAL A 1 96 ? -6.400 2.656 9.797 1.00 97.69 96 VAL A O 1
ATOM 816 N N . ARG A 1 97 ? -7.815 4.218 10.554 1.00 97.38 97 ARG A N 1
ATOM 817 C CA . ARG A 1 97 ? -6.970 5.356 10.169 1.00 97.38 97 ARG A CA 1
ATOM 818 C C . ARG A 1 97 ? -5.617 5.331 10.881 1.00 97.38 97 ARG A C 1
ATOM 820 O O . ARG A 1 97 ? -4.603 5.606 10.237 1.00 97.38 97 ARG A O 1
ATOM 827 N N . SER A 1 98 ? -5.611 5.044 12.182 1.00 97.69 98 SER A N 1
ATOM 828 C CA . SER A 1 98 ? -4.392 4.974 12.991 1.00 97.69 98 SER A CA 1
ATOM 829 C C . SER A 1 98 ? -3.484 3.833 12.526 1.00 97.69 98 SER A C 1
ATOM 831 O O . SER A 1 98 ? -2.320 4.067 12.196 1.00 97.69 98 SER A O 1
ATOM 833 N N . GLU A 1 99 ? -4.038 2.629 12.373 1.00 97.94 99 GLU A N 1
ATOM 834 C CA . GLU A 1 99 ? -3.307 1.448 11.900 1.00 97.94 99 GLU A CA 1
ATOM 835 C C . GLU A 1 99 ? -2.739 1.666 10.495 1.00 97.94 99 GLU A C 1
ATOM 837 O O . GLU A 1 99 ? -1.536 1.516 10.274 1.00 97.94 99 GLU A O 1
ATOM 842 N N . LEU A 1 100 ? -3.565 2.133 9.551 1.00 97.81 100 LEU A N 1
ATOM 843 C CA . LEU A 1 100 ? -3.111 2.437 8.194 1.00 97.81 100 LEU A CA 1
ATOM 844 C C . LEU A 1 100 ? -1.988 3.473 8.178 1.00 97.81 100 LEU A C 1
ATOM 846 O O . LEU A 1 100 ? -1.124 3.407 7.306 1.00 97.81 100 LEU A O 1
ATOM 850 N N . ARG A 1 101 ? -1.986 4.452 9.091 1.00 97.75 101 ARG A N 1
ATOM 851 C CA . ARG A 1 101 ? -0.904 5.440 9.174 1.00 97.75 101 ARG A CA 1
ATOM 852 C C . ARG A 1 101 ? 0.414 4.771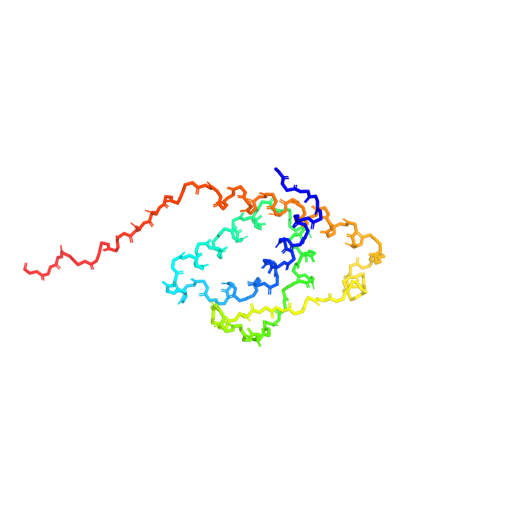 9.554 1.00 97.75 101 ARG A C 1
ATOM 854 O O . ARG A 1 101 ? 1.404 5.001 8.861 1.00 97.75 101 ARG A O 1
ATOM 861 N N . VAL A 1 102 ? 0.420 3.955 10.607 1.00 98.00 102 VAL A N 1
ATOM 862 C CA . VAL A 1 102 ? 1.620 3.246 11.082 1.00 98.00 102 VAL A CA 1
ATOM 863 C C . VAL A 1 102 ? 2.159 2.319 9.994 1.00 98.00 102 VAL A C 1
ATOM 865 O O . VAL A 1 102 ? 3.334 2.411 9.632 1.00 98.00 102 VAL A O 1
ATOM 868 N N . ILE A 1 103 ? 1.282 1.517 9.390 1.00 98.25 103 ILE A N 1
ATOM 869 C CA . ILE A 1 103 ? 1.655 0.570 8.334 1.00 98.25 103 ILE A CA 1
ATOM 870 C C . ILE A 1 103 ? 2.224 1.304 7.115 1.00 98.25 103 ILE A C 1
ATOM 872 O O . ILE A 1 103 ? 3.246 0.902 6.564 1.00 98.25 103 ILE A O 1
ATOM 876 N N . LYS A 1 104 ? 1.616 2.423 6.696 1.00 98.12 104 LYS A N 1
ATOM 877 C CA . LYS A 1 104 ? 2.121 3.226 5.567 1.00 98.12 104 LYS A CA 1
ATOM 878 C C . LYS A 1 104 ? 3.503 3.806 5.827 1.00 98.12 104 LYS A C 1
ATOM 880 O O . LYS A 1 104 ? 4.313 3.844 4.908 1.00 98.12 104 LYS A O 1
ATOM 885 N N . ILE A 1 105 ? 3.764 4.271 7.046 1.00 97.81 105 ILE A N 1
ATOM 886 C CA . ILE A 1 105 ? 5.083 4.770 7.451 1.00 97.81 105 ILE A CA 1
ATOM 887 C C . ILE A 1 105 ? 6.099 3.626 7.367 1.00 97.81 105 ILE A C 1
ATOM 889 O O . ILE A 1 105 ? 7.108 3.764 6.679 1.00 97.81 105 ILE A O 1
ATOM 893 N N . LYS A 1 106 ? 5.798 2.470 7.975 1.00 97.50 106 LYS A N 1
ATOM 894 C CA . LYS A 1 106 ? 6.642 1.262 7.918 1.00 97.50 106 LYS A CA 1
ATOM 895 C C . LYS A 1 106 ? 6.953 0.860 6.471 1.00 97.50 106 LYS A C 1
ATOM 897 O O . LYS A 1 106 ? 8.120 0.762 6.093 1.00 97.50 106 LYS A O 1
ATOM 902 N N . PHE A 1 107 ? 5.920 0.749 5.638 1.00 98.12 107 PHE A N 1
ATOM 903 C CA . PHE A 1 107 ? 6.041 0.437 4.215 1.00 98.12 107 PHE A CA 1
ATOM 904 C C . PHE A 1 107 ? 6.900 1.461 3.454 1.00 98.12 107 PHE A C 1
ATOM 906 O O . PHE A 1 107 ? 7.797 1.081 2.705 1.00 98.12 107 PHE A O 1
ATOM 913 N N . ALA A 1 108 ? 6.654 2.763 3.638 1.00 97.25 108 ALA A N 1
ATOM 914 C CA . ALA A 1 108 ? 7.374 3.819 2.926 1.00 97.25 108 ALA A CA 1
ATOM 915 C C . ALA A 1 108 ? 8.860 3.869 3.284 1.00 97.25 108 ALA A C 1
ATOM 917 O O . ALA A 1 108 ? 9.678 4.063 2.383 1.00 97.25 108 ALA A O 1
ATOM 918 N N . LYS A 1 109 ? 9.218 3.684 4.564 1.00 95.75 109 LYS A N 1
ATOM 919 C CA . LYS A 1 109 ? 10.627 3.586 4.982 1.00 95.75 109 LYS A CA 1
ATOM 920 C C . LYS A 1 109 ? 11.312 2.458 4.235 1.00 95.75 109 LYS A C 1
ATOM 922 O O . LYS A 1 109 ? 12.295 2.707 3.541 1.00 95.75 109 LYS A O 1
ATOM 927 N N . ARG A 1 110 ? 10.718 1.262 4.281 1.00 95.94 110 ARG A N 1
ATOM 928 C CA . ARG A 1 110 ? 11.296 0.082 3.645 1.00 95.94 110 ARG A CA 1
ATOM 929 C C . ARG A 1 110 ? 11.406 0.238 2.134 1.00 95.94 110 ARG A C 1
ATOM 931 O O . ARG A 1 110 ? 12.459 -0.015 1.561 1.00 95.94 110 ARG A O 1
ATOM 938 N N . TYR A 1 111 ? 10.352 0.723 1.485 1.00 95.81 111 TYR A N 1
ATOM 939 C CA . TYR A 1 111 ? 10.376 1.006 0.053 1.00 95.81 111 TYR A CA 1
ATOM 940 C C . TYR A 1 111 ? 11.486 2.001 -0.312 1.00 95.81 111 TYR A C 1
ATOM 942 O O . TYR A 1 111 ? 12.183 1.803 -1.306 1.00 95.81 111 TYR A O 1
ATOM 950 N N . ASN A 1 112 ? 11.665 3.065 0.474 1.00 93.88 112 ASN A N 1
ATOM 951 C CA . ASN A 1 112 ? 12.687 4.076 0.221 1.00 93.88 112 ASN A CA 1
ATOM 952 C C . ASN A 1 112 ? 14.107 3.532 0.448 1.00 93.88 112 ASN A C 1
ATOM 954 O O . ASN A 1 112 ? 14.993 3.820 -0.348 1.00 93.88 112 ASN A O 1
ATOM 958 N N . GLU A 1 113 ? 14.332 2.720 1.479 1.00 93.31 113 GLU A N 1
ATOM 959 C CA . GLU A 1 113 ? 15.610 2.026 1.701 1.00 93.31 113 GLU A CA 1
ATOM 960 C C . GLU A 1 113 ? 15.967 1.131 0.512 1.00 93.31 113 GLU A C 1
ATOM 962 O O . GLU A 1 113 ? 17.013 1.317 -0.107 1.00 93.31 113 GLU A O 1
ATOM 967 N N . LEU A 1 114 ? 15.049 0.240 0.124 1.00 93.38 114 LEU A N 1
ATOM 968 C CA . LEU A 1 114 ? 15.204 -0.656 -1.025 1.00 93.38 114 LEU A CA 1
ATOM 969 C C . LEU A 1 114 ? 15.384 0.111 -2.341 1.00 93.38 114 LEU A C 1
ATOM 971 O O . LEU A 1 114 ? 16.064 -0.352 -3.254 1.00 93.38 114 LEU A O 1
ATOM 975 N N . SER A 1 115 ? 14.784 1.299 -2.440 1.00 89.12 115 SER A N 1
ATOM 976 C CA . SER A 1 115 ? 14.923 2.163 -3.611 1.00 89.12 115 SER A CA 1
ATOM 977 C C . SER A 1 115 ? 16.316 2.792 -3.736 1.00 89.12 115 SER A C 1
ATOM 979 O O . SER A 1 115 ? 16.746 3.147 -4.833 1.00 89.12 115 SER A O 1
ATOM 981 N N . ASN A 1 116 ? 17.022 2.941 -2.619 1.00 85.06 116 ASN A N 1
ATOM 982 C CA . ASN A 1 116 ? 18.373 3.492 -2.584 1.00 85.06 116 ASN A CA 1
ATOM 983 C C . ASN A 1 116 ? 19.453 2.399 -2.572 1.00 85.06 116 ASN A C 1
ATOM 985 O O . ASN A 1 116 ? 20.637 2.724 -2.644 1.00 85.06 116 ASN A O 1
ATOM 989 N N . GLU A 1 117 ? 19.074 1.115 -2.514 1.00 80.38 117 GLU A N 1
ATOM 990 C CA . GLU A 1 117 ? 20.023 0.018 -2.703 1.00 80.38 117 GLU A CA 1
ATOM 991 C C . GLU A 1 117 ? 20.695 0.152 -4.081 1.00 80.38 117 GLU A C 1
ATOM 993 O O . GLU A 1 117 ? 20.017 0.452 -5.076 1.00 80.38 117 GLU A O 1
ATOM 998 N N . PRO A 1 118 ? 22.020 -0.082 -4.178 1.00 69.00 118 PRO A N 1
ATOM 999 C CA . PRO A 1 118 ? 22.685 -0.120 -5.465 1.00 69.00 118 PRO A CA 1
ATOM 1000 C C . PRO A 1 118 ? 21.927 -1.097 -6.352 1.00 69.00 118 PRO A C 1
ATOM 1002 O O . PRO A 1 118 ? 21.704 -2.248 -5.966 1.00 69.00 118 PRO A O 1
ATOM 1005 N N . LYS A 1 119 ? 21.531 -0.637 -7.541 1.00 65.12 119 LYS A N 1
ATOM 1006 C CA . LYS A 1 119 ? 20.910 -1.478 -8.561 1.00 6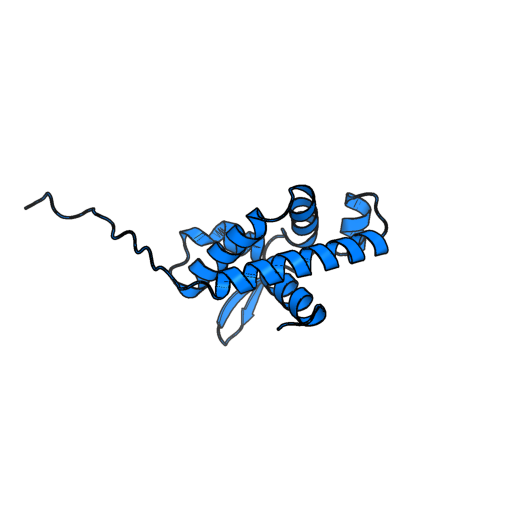5.12 119 LYS A CA 1
ATOM 1007 C C . LYS A 1 119 ? 21.955 -2.502 -8.991 1.00 65.12 119 LYS A C 1
ATOM 1009 O O . LYS A 1 119 ? 22.640 -2.306 -9.991 1.00 65.12 119 LYS A O 1
ATOM 1014 N N . LYS A 1 120 ? 22.115 -3.588 -8.232 1.00 50.16 120 LYS A N 1
ATOM 1015 C CA . LYS A 1 120 ? 22.750 -4.802 -8.728 1.00 50.16 120 LYS A CA 1
ATOM 1016 C C . LYS A 1 120 ? 21.813 -5.291 -9.810 1.00 50.16 120 LYS A C 1
ATOM 1018 O O . LYS A 1 120 ? 20.829 -5.980 -9.557 1.00 50.16 120 LYS A O 1
ATOM 1023 N N . ILE A 1 121 ? 22.067 -4.806 -11.016 1.00 47.09 121 ILE A N 1
ATOM 1024 C CA . ILE A 1 121 ? 21.493 -5.326 -12.233 1.00 47.09 121 ILE A CA 1
ATOM 1025 C C . ILE A 1 121 ? 22.034 -6.751 -12.315 1.00 47.09 121 ILE A C 1
ATOM 1027 O O . ILE A 1 121 ? 23.068 -7.005 -12.925 1.00 47.09 121 ILE A O 1
ATOM 1031 N N . THR A 1 122 ? 21.354 -7.696 -11.674 1.00 42.59 122 THR A N 1
ATOM 1032 C CA . THR A 1 122 ? 21.452 -9.091 -12.074 1.00 42.59 122 THR A CA 1
ATOM 1033 C C . THR A 1 122 ? 20.666 -9.175 -13.374 1.00 42.59 122 THR A C 1
ATOM 1035 O O . THR A 1 122 ? 19.519 -9.613 -13.416 1.00 42.59 122 THR A O 1
ATOM 1038 N N . LE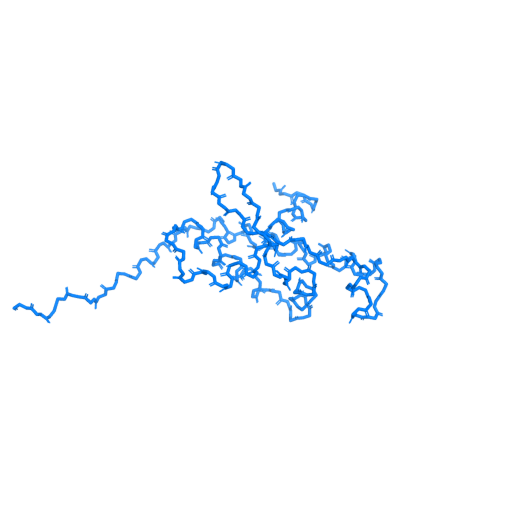U A 1 123 ? 21.268 -8.657 -14.449 1.00 40.75 123 LEU A N 1
ATOM 1039 C CA . LEU A 1 123 ? 20.986 -9.133 -15.790 1.00 40.75 123 LEU A CA 1
ATOM 1040 C C . LEU A 1 123 ? 21.382 -10.601 -15.733 1.00 40.75 123 LEU A C 1
ATOM 1042 O O . LEU A 1 123 ? 22.550 -10.949 -15.904 1.00 40.75 123 LEU A O 1
ATOM 1046 N N . ILE A 1 124 ? 20.414 -11.459 -15.424 1.00 45.47 124 ILE A N 1
ATOM 1047 C CA . ILE A 1 124 ? 20.486 -12.845 -15.848 1.00 45.47 124 ILE A CA 1
ATOM 1048 C C . ILE A 1 124 ? 20.519 -12.729 -17.370 1.00 45.47 124 ILE A C 1
ATOM 1050 O O . ILE A 1 124 ? 19.496 -12.525 -18.013 1.00 45.47 124 ILE A O 1
ATOM 1054 N N . ARG A 1 125 ? 21.732 -12.684 -17.932 1.00 41.94 125 ARG A N 1
ATOM 1055 C CA . ARG A 1 125 ? 21.943 -12.936 -19.349 1.00 41.94 125 ARG A CA 1
ATOM 1056 C C . ARG A 1 125 ? 21.378 -14.327 -19.564 1.00 41.94 125 ARG A C 1
ATOM 1058 O O . ARG A 1 125 ? 21.912 -15.282 -18.998 1.00 41.94 125 ARG A O 1
ATOM 1065 N N . ASP A 1 126 ? 20.290 -14.408 -20.315 1.00 41.03 126 ASP A N 1
ATOM 1066 C CA . ASP A 1 126 ? 19.799 -15.655 -20.873 1.00 41.03 126 ASP A CA 1
ATOM 1067 C C . ASP A 1 126 ? 20.986 -16.364 -21.535 1.00 41.03 126 ASP A C 1
ATOM 1069 O O . ASP A 1 126 ? 21.496 -15.945 -22.575 1.00 41.03 126 ASP A O 1
ATOM 1073 N N . LYS A 1 127 ? 21.493 -17.413 -20.882 1.00 42.75 127 LYS A N 1
ATOM 1074 C CA . LYS A 1 127 ? 22.418 -18.371 -21.487 1.00 42.75 127 LYS A CA 1
ATOM 1075 C C . LYS A 1 127 ? 21.591 -19.315 -22.353 1.00 42.75 127 LYS A C 1
ATOM 1077 O O . LYS A 1 127 ? 21.459 -20.496 -22.056 1.00 42.75 127 LYS A O 1
ATOM 1082 N N . THR A 1 128 ? 21.025 -18.778 -23.418 1.00 46.44 128 THR A N 1
ATOM 1083 C CA . THR A 1 128 ? 20.339 -19.541 -24.459 1.00 46.44 128 THR A CA 1
ATOM 1084 C C . THR A 1 128 ? 20.704 -18.897 -25.779 1.00 46.44 128 THR A C 1
ATOM 1086 O O . THR A 1 128 ? 19.955 -18.088 -26.305 1.00 46.44 128 THR A O 1
ATOM 1089 N N . ASN A 1 129 ? 21.930 -19.175 -26.229 1.00 46.91 129 ASN A N 1
ATOM 1090 C CA . ASN A 1 129 ? 22.337 -19.290 -27.632 1.00 46.91 129 ASN A CA 1
ATOM 1091 C C . ASN A 1 129 ? 23.861 -19.396 -27.684 1.00 46.91 129 ASN A C 1
ATOM 1093 O O . ASN A 1 129 ? 24.533 -18.389 -27.828 1.00 46.91 129 ASN A O 1
ATOM 1097 N N . GLU A 1 130 ? 24.393 -20.607 -27.506 1.00 44.53 130 GLU A N 1
ATOM 1098 C CA . GLU A 1 130 ? 25.715 -21.007 -28.023 1.00 44.53 130 GLU A CA 1
ATOM 1099 C C . GLU A 1 130 ? 25.897 -22.527 -27.838 1.00 44.53 130 GLU A C 1
ATOM 1101 O O . GLU A 1 130 ? 26.763 -23.006 -27.116 1.00 44.53 130 GLU A O 1
ATOM 1106 N N . LYS A 1 131 ? 25.001 -23.308 -28.452 1.00 45.75 131 LYS A N 1
ATOM 1107 C CA . LYS A 1 131 ? 25.254 -24.696 -28.879 1.00 45.75 131 LYS A CA 1
ATOM 1108 C C . LYS A 1 131 ? 24.394 -24.952 -30.113 1.00 45.75 131 LYS A C 1
ATOM 1110 O O . LYS A 1 131 ? 23.275 -25.439 -30.003 1.00 45.75 131 LYS A O 1
ATOM 1115 N N . GLY A 1 132 ? 24.890 -24.517 -31.263 1.00 47.94 132 GLY A N 1
ATOM 1116 C CA . GLY A 1 132 ? 24.177 -24.612 -32.533 1.00 47.94 132 GLY A CA 1
ATOM 1117 C C . GLY A 1 132 ? 24.891 -23.858 -33.647 1.00 47.94 132 GLY A C 1
ATOM 1118 O O . GLY A 1 132 ? 24.300 -22.961 -34.236 1.00 47.94 132 GLY A O 1
ATOM 1119 N N . ALA A 1 133 ? 26.162 -24.181 -33.869 1.00 41.00 133 ALA A N 1
ATOM 1120 C CA . ALA A 1 133 ? 26.887 -23.952 -35.114 1.00 41.00 133 ALA A CA 1
ATOM 1121 C C . ALA A 1 133 ? 27.974 -25.025 -35.212 1.00 41.00 133 ALA A C 1
ATOM 1123 O O . ALA A 1 133 ? 28.614 -25.277 -34.163 1.00 41.00 133 ALA A O 1
#

pLDDT: mean 83.37, std 18.44, range [39.84, 98.25]

Secondary structure (DSSP, 8-state):
---HHHHHHHHHHHHTTHHHHHHHTTT---HHHHHHHHHHHHHHHTS-HHHHHHHHHHH-S--EEEEETTTEEEEEPPPPPHHHHHHHHT--HHHHHHHHHHHHHHHHHHHHHHHHS-----------SSS--

Radius of gyration: 17.46 Å; chains: 1; bounding box: 44×38×50 Å

Foldseek 3Di:
DDDLVRLLVQLLVLLQCLQVLVVCLVVDPDPVVNLLSVLLVVLLVPDDPVLNVLSCQFRVDFFDWDQDPVPGTDTGDRTDDLVSSCVVVVHDSVVSVVSSSVSSNSSSVSSVVSVPPPPPPPPPPPPPDDDDD

Sequence (133 aa):
MMNDKEQVRLATFILRRWQFYELNINKMKNNFHKWQAITFFRALQELEKEEVSLLARMYYKSPTQLYNKWYSAFETCKGASLEEVAEQTGKTVTQVRSELRVIKIKFAKRYNELSNEPKKITLIRDKTNEKGA

Organism: NCBI:txid2562451